Protein AF-E3LP55-F1 (afdb_monomer)

Structure (mmCIF, N/C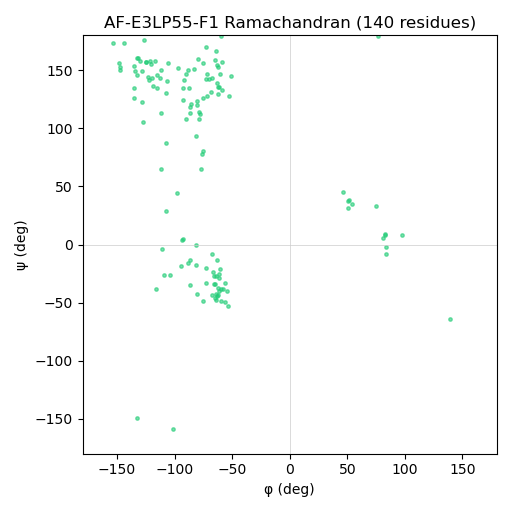A/C/O backbone):
data_AF-E3LP55-F1
#
_entry.id   AF-E3LP55-F1
#
loop_
_atom_site.group_PDB
_atom_site.id
_atom_site.type_symbol
_atom_site.label_atom_id
_atom_site.label_alt_id
_atom_site.label_comp_id
_atom_site.label_asym_id
_atom_site.label_entity_id
_atom_site.label_seq_id
_atom_site.pdbx_PDB_ins_code
_atom_site.Cartn_x
_atom_site.Cartn_y
_atom_site.Cartn_z
_atom_site.occupancy
_atom_site.B_iso_or_equiv
_atom_site.auth_seq_id
_atom_site.auth_comp_id
_atom_site.auth_asym_id
_atom_site.auth_atom_id
_atom_site.pdbx_PDB_model_num
ATOM 1 N N . MET A 1 1 ? -5.248 -12.904 3.169 1.00 88.31 1 MET A N 1
ATOM 2 C CA . MET A 1 1 ? -4.571 -11.884 2.344 1.00 88.31 1 MET A CA 1
ATOM 3 C C . MET A 1 1 ? -5.411 -11.517 1.125 1.00 88.31 1 MET A C 1
ATOM 5 O O . MET A 1 1 ? -6.029 -12.395 0.527 1.00 88.31 1 MET A O 1
ATOM 9 N N . ASP A 1 2 ? -5.436 -10.233 0.763 1.00 91.06 2 ASP A N 1
ATOM 10 C CA . ASP A 1 2 ? -5.936 -9.756 -0.528 1.00 91.06 2 ASP A CA 1
ATOM 11 C C . ASP A 1 2 ? -4.861 -9.997 -1.594 1.00 91.06 2 ASP A C 1
ATOM 13 O O . ASP A 1 2 ? -3.769 -9.443 -1.515 1.00 91.06 2 ASP A O 1
ATOM 17 N N . VAL A 1 3 ? -5.147 -10.881 -2.552 1.00 89.19 3 VAL A N 1
ATOM 18 C CA . VAL A 1 3 ? -4.191 -11.260 -3.607 1.00 89.19 3 VAL A CA 1
ATOM 19 C C . VAL A 1 3 ? -3.802 -10.073 -4.503 1.00 89.19 3 VAL A C 1
ATOM 21 O O . VAL A 1 3 ? -2.612 -9.937 -4.762 1.00 89.19 3 VAL A O 1
ATOM 24 N N . PRO A 1 4 ? -4.730 -9.198 -4.949 1.00 91.25 4 PRO A N 1
ATOM 25 C CA . PRO A 1 4 ? -4.386 -8.064 -5.809 1.00 91.25 4 PRO A CA 1
ATOM 26 C C . PRO A 1 4 ? -3.332 -7.110 -5.253 1.00 91.25 4 PRO A C 1
ATOM 28 O O . PRO A 1 4 ? -2.585 -6.550 -6.041 1.00 91.25 4 PRO A O 1
ATOM 31 N N . THR A 1 5 ? -3.281 -6.907 -3.936 1.00 91.25 5 THR A N 1
ATOM 32 C CA . THR A 1 5 ? -2.317 -5.988 -3.309 1.00 91.25 5 THR A CA 1
ATOM 33 C C . THR A 1 5 ? -1.251 -6.703 -2.484 1.00 91.25 5 THR A C 1
ATOM 35 O O . THR A 1 5 ? -0.391 -6.044 -1.904 1.00 91.25 5 THR A O 1
ATOM 38 N N . GLU A 1 6 ? -1.351 -8.030 -2.363 1.00 90.88 6 GLU A N 1
ATOM 39 C CA . GLU A 1 6 ? -0.578 -8.867 -1.438 1.00 90.88 6 GLU A CA 1
ATOM 40 C C . GLU A 1 6 ? -0.519 -8.289 -0.017 1.00 90.88 6 GLU A C 1
ATOM 42 O O . GLU A 1 6 ? 0.517 -8.219 0.635 1.00 90.88 6 GLU A O 1
ATOM 47 N N . THR A 1 7 ? -1.667 -7.831 0.479 1.00 91.19 7 THR A N 1
ATOM 48 C CA . THR A 1 7 ? -1.773 -7.206 1.803 1.00 91.19 7 THR A CA 1
ATOM 49 C C . THR A 1 7 ? -2.782 -7.953 2.663 1.00 91.19 7 THR A C 1
ATOM 51 O O . THR A 1 7 ? -3.828 -8.408 2.194 1.00 91.19 7 THR A O 1
ATOM 54 N N . CYS A 1 8 ? -2.496 -8.100 3.953 1.00 93.25 8 CYS A N 1
ATOM 55 C CA . CYS A 1 8 ? -3.479 -8.580 4.916 1.00 93.25 8 CYS A CA 1
ATOM 56 C C . CYS A 1 8 ? -4.423 -7.436 5.292 1.00 93.25 8 CYS A C 1
ATOM 58 O O . CYS A 1 8 ? -4.025 -6.496 5.973 1.00 93.25 8 CYS A O 1
ATOM 60 N N . LEU A 1 9 ? -5.666 -7.516 4.813 1.00 95.19 9 LEU A N 1
ATOM 61 C CA . LEU A 1 9 ? -6.685 -6.484 4.991 1.00 95.19 9 LEU A CA 1
ATOM 62 C C . LEU A 1 9 ? -7.749 -6.954 5.982 1.00 95.19 9 LEU A C 1
ATOM 64 O O . LEU A 1 9 ? -8.296 -8.049 5.843 1.00 95.19 9 LEU A O 1
ATOM 68 N N . ALA A 1 10 ? -8.050 -6.108 6.960 1.00 94.94 10 ALA A N 1
ATOM 69 C CA . ALA A 1 10 ? -9.058 -6.359 7.971 1.00 94.94 10 ALA A CA 1
ATOM 70 C C . ALA A 1 10 ? -10.477 -6.268 7.388 1.00 94.94 10 ALA A C 1
ATOM 72 O O . ALA A 1 10 ? -10.776 -5.478 6.485 1.00 94.94 10 ALA A O 1
ATOM 73 N N . PHE A 1 11 ? -11.364 -7.085 7.940 1.00 93.50 11 PHE A N 1
ATOM 74 C CA . PHE A 1 11 ? -12.797 -7.082 7.677 1.00 93.50 11 PHE A CA 1
ATOM 75 C C . PHE A 1 11 ? -13.530 -7.526 8.945 1.00 93.50 11 PHE A C 1
ATOM 77 O O . PHE A 1 11 ? -12.951 -8.208 9.790 1.00 93.50 11 PHE A O 1
ATOM 84 N N . ASN A 1 12 ? -14.796 -7.142 9.093 1.00 92.62 12 ASN A N 1
ATOM 85 C CA . ASN A 1 12 ? -15.626 -7.624 10.189 1.00 92.62 12 ASN A CA 1
ATOM 86 C C . ASN A 1 12 ? -16.289 -8.953 9.811 1.00 92.62 12 ASN A C 1
ATOM 88 O O . ASN A 1 12 ? -17.148 -8.997 8.926 1.00 92.62 12 ASN A O 1
ATOM 92 N N . PHE A 1 13 ? -15.904 -10.029 10.492 1.00 89.00 13 PHE A N 1
ATOM 93 C CA . PHE A 1 13 ? -16.517 -11.339 10.324 1.00 89.00 13 PHE A CA 1
ATOM 94 C C . PHE A 1 13 ? -17.652 -11.544 11.332 1.00 89.00 13 PHE A C 1
ATOM 96 O O . PHE A 1 13 ? -17.450 -11.461 12.539 1.00 89.00 13 PHE A O 1
ATOM 103 N N . THR A 1 14 ? -18.853 -11.860 10.844 1.00 88.19 14 THR A N 1
ATOM 104 C CA . THR A 1 14 ? -20.057 -12.009 11.682 1.00 88.19 14 THR A CA 1
ATOM 105 C C . THR A 1 14 ? -20.316 -13.442 12.161 1.00 88.19 14 THR A C 1
ATOM 107 O O . THR A 1 14 ? -21.334 -13.692 12.804 1.00 88.19 14 THR A O 1
ATOM 110 N N . GLY A 1 15 ? -19.410 -14.388 11.879 1.00 81.94 15 GLY A N 1
ATOM 111 C CA . GLY A 1 15 ? -19.453 -15.743 12.444 1.00 81.94 15 GLY A CA 1
ATOM 112 C C . GLY A 1 15 ? -20.081 -16.830 11.564 1.00 81.94 15 GLY A C 1
ATOM 113 O O . GLY A 1 15 ? -20.280 -17.942 12.043 1.00 81.94 15 GLY A O 1
ATOM 114 N N . CYS A 1 16 ? -20.406 -16.561 10.295 1.00 84.94 16 CYS A N 1
ATOM 115 C CA . CYS A 1 16 ? -20.965 -17.557 9.367 1.00 84.94 16 CYS A CA 1
ATOM 116 C C . CYS A 1 16 ? -20.248 -17.539 8.012 1.00 84.94 16 CYS A C 1
ATOM 118 O O . CYS A 1 16 ? -19.888 -16.474 7.521 1.00 84.94 16 CYS A O 1
ATOM 120 N N . GLY A 1 17 ? -20.108 -18.710 7.377 1.00 80.19 17 GLY A N 1
ATOM 121 C CA . GLY A 1 17 ? -19.462 -18.831 6.061 1.00 80.19 17 GLY A CA 1
ATOM 122 C C . GLY A 1 17 ? -17.940 -18.708 6.118 1.00 80.19 17 GLY A C 1
ATOM 123 O O . GLY A 1 17 ? -17.332 -18.166 5.195 1.00 80.19 17 GLY A O 1
ATOM 124 N N . ASP A 1 18 ? -17.348 -19.179 7.216 1.00 78.69 18 ASP A N 1
ATOM 125 C CA . ASP A 1 18 ? -15.906 -19.133 7.408 1.00 78.69 18 ASP A CA 1
ATOM 126 C C . ASP A 1 18 ? -15.166 -19.920 6.319 1.00 78.69 18 ASP A C 1
ATOM 128 O O . ASP A 1 18 ? -15.651 -20.931 5.802 1.00 78.69 18 ASP A O 1
ATOM 132 N N . ASN A 1 19 ? -13.982 -19.443 5.963 1.00 84.19 19 ASN A N 1
ATOM 133 C CA . ASN A 1 19 ? -13.093 -20.104 5.022 1.00 84.19 19 ASN A CA 1
ATOM 134 C C . ASN A 1 19 ? -11.642 -19.899 5.468 1.00 84.19 19 ASN A C 1
ATOM 136 O O . ASN A 1 19 ? -11.360 -19.157 6.399 1.00 84.19 19 ASN A O 1
ATOM 140 N N . TRP A 1 20 ? -10.696 -20.553 4.798 1.00 86.44 20 TRP A N 1
ATOM 141 C CA . TRP A 1 20 ? -9.289 -20.515 5.210 1.00 86.44 20 TRP A CA 1
ATOM 142 C C . TRP A 1 20 ? -8.609 -19.142 5.065 1.00 86.44 20 TRP A C 1
ATOM 144 O O . TRP A 1 20 ? -7.486 -18.979 5.526 1.00 86.44 20 TRP A O 1
ATOM 154 N N . ASN A 1 21 ? -9.253 -18.154 4.437 1.00 88.56 21 ASN A N 1
ATOM 155 C CA . ASN A 1 21 ? -8.758 -16.781 4.317 1.00 88.56 21 ASN A CA 1
ATOM 156 C C . ASN A 1 21 ? -9.390 -15.854 5.374 1.00 88.56 21 ASN A C 1
ATOM 158 O O . ASN A 1 21 ? -9.814 -14.739 5.064 1.00 88.56 21 ASN A O 1
ATOM 162 N N . ASN A 1 22 ? -9.469 -16.330 6.616 1.00 89.00 22 ASN A N 1
ATOM 163 C CA . ASN A 1 22 ? -9.958 -15.595 7.775 1.00 89.00 22 ASN A CA 1
ATOM 164 C C . ASN A 1 22 ? -9.012 -15.840 8.955 1.00 89.00 22 ASN A C 1
ATOM 166 O O . ASN A 1 22 ? -8.715 -16.984 9.293 1.00 89.00 22 ASN A O 1
ATOM 170 N N . PHE A 1 23 ? -8.507 -14.764 9.554 1.00 90.44 23 PHE A N 1
ATOM 171 C CA . PHE A 1 23 ? -7.489 -14.825 10.598 1.00 90.44 23 PHE A CA 1
ATOM 172 C C . PHE A 1 23 ? -7.869 -13.880 11.732 1.00 90.44 23 PHE A C 1
ATOM 174 O O . PHE A 1 23 ? -8.196 -12.721 11.485 1.00 90.44 23 PHE A O 1
ATOM 181 N N . GLU A 1 24 ? -7.761 -14.347 12.977 1.00 86.69 24 GLU A N 1
ATOM 182 C CA . GLU A 1 24 ? -8.062 -13.526 14.160 1.00 86.69 24 GLU A CA 1
ATOM 183 C C . GLU A 1 24 ? -7.111 -12.333 14.314 1.00 86.69 24 GLU A C 1
ATOM 185 O O . GLU A 1 24 ? -7.467 -11.317 14.908 1.00 86.69 24 GLU A O 1
ATOM 190 N N . THR A 1 25 ? -5.885 -12.447 13.796 1.00 88.12 25 THR A N 1
ATOM 191 C CA . THR A 1 25 ? -4.869 -11.400 13.900 1.00 88.12 25 THR A CA 1
ATOM 192 C C . THR A 1 25 ? -4.178 -11.161 12.567 1.00 88.12 25 THR A C 1
ATOM 194 O O . THR A 1 25 ? -3.957 -12.081 11.775 1.00 88.12 25 THR A O 1
ATOM 197 N N . SER A 1 26 ? -3.751 -9.914 12.355 1.00 88.00 26 SER A N 1
ATOM 198 C CA . SER A 1 26 ? -2.882 -9.561 11.232 1.00 88.00 26 SER A CA 1
ATOM 199 C C . SER A 1 26 ? -1.625 -10.430 11.225 1.00 88.00 26 SER A C 1
ATOM 201 O O . SER A 1 26 ? -1.235 -10.908 10.168 1.00 88.00 26 SER A O 1
ATOM 203 N N . GLN A 1 27 ? -1.048 -10.714 12.399 1.00 87.75 27 GLN A N 1
ATOM 204 C CA . GLN A 1 27 ? 0.112 -11.596 12.543 1.00 87.75 27 GLN A CA 1
ATOM 205 C C . GLN A 1 27 ? -0.111 -12.962 11.898 1.00 87.75 27 GLN A C 1
ATOM 207 O O . GLN A 1 27 ? 0.670 -13.343 11.031 1.00 87.75 27 GLN A O 1
ATOM 212 N N . ALA A 1 28 ? -1.197 -13.652 12.248 1.00 90.00 28 ALA A N 1
ATOM 213 C CA . ALA A 1 28 ? -1.506 -14.950 11.660 1.00 90.00 28 ALA A CA 1
ATOM 214 C C . ALA A 1 28 ? -1.679 -14.860 10.133 1.00 90.00 28 ALA A C 1
ATOM 216 O O . ALA A 1 28 ? -1.203 -15.730 9.412 1.00 90.00 28 ALA A O 1
ATOM 217 N N . CYS A 1 29 ? -2.288 -13.786 9.620 1.00 92.00 29 CYS A N 1
ATOM 218 C CA . CYS A 1 29 ? -2.395 -13.584 8.175 1.00 92.00 29 CYS A CA 1
ATOM 219 C C . CYS A 1 29 ? -1.021 -13.395 7.508 1.00 92.00 29 CYS A C 1
ATOM 221 O O . CYS A 1 29 ? -0.741 -14.046 6.502 1.00 92.00 29 CYS A O 1
ATOM 223 N N . TYR A 1 30 ? -0.161 -12.529 8.057 1.00 88.31 30 TYR A N 1
ATOM 224 C CA . TYR A 1 30 ? 1.173 -12.268 7.508 1.00 88.31 30 TYR A CA 1
ATOM 225 C C . TYR A 1 30 ? 2.043 -13.533 7.552 1.00 88.31 30 TYR A C 1
ATOM 227 O O . TYR A 1 30 ? 2.654 -13.879 6.549 1.00 88.31 30 TYR A O 1
ATOM 235 N N . GLU A 1 31 ? 2.035 -14.271 8.663 1.00 87.88 31 GLU A N 1
ATOM 236 C CA . GLU A 1 31 ? 2.812 -15.509 8.817 1.00 87.88 31 GLU A CA 1
ATOM 237 C C . GLU A 1 31 ? 2.357 -16.631 7.873 1.00 87.88 31 GLU A C 1
ATOM 239 O O . GLU A 1 31 ? 3.181 -17.419 7.414 1.00 87.88 31 GLU A O 1
ATOM 244 N N . GLN A 1 32 ? 1.056 -16.718 7.578 1.00 89.12 32 GLN A N 1
ATOM 245 C CA . GLN A 1 32 ? 0.506 -17.775 6.723 1.00 89.12 32 GLN A CA 1
ATOM 246 C C . GLN A 1 32 ? 0.561 -17.433 5.231 1.00 89.12 32 GLN A C 1
ATOM 248 O O . GLN A 1 32 ? 0.716 -18.328 4.402 1.00 89.12 32 GLN A O 1
ATOM 253 N N . CYS A 1 33 ? 0.384 -16.162 4.861 1.00 87.19 33 CYS A N 1
ATOM 254 C CA . CYS A 1 33 ? 0.207 -15.768 3.461 1.00 87.19 33 CYS A CA 1
ATOM 255 C C . CYS A 1 33 ? 1.441 -15.125 2.826 1.00 87.19 33 CYS A C 1
ATOM 257 O O . CYS A 1 33 ? 1.567 -15.167 1.602 1.00 87.19 33 CYS A O 1
ATOM 259 N N . LEU A 1 34 ? 2.315 -14.495 3.612 1.00 82.50 34 LEU A N 1
ATOM 260 C CA . LEU A 1 34 ? 3.385 -13.657 3.087 1.00 82.50 34 LEU A CA 1
ATOM 261 C C . LEU A 1 34 ? 4.747 -14.333 3.371 1.00 82.50 34 LEU A C 1
ATOM 263 O O . LEU A 1 34 ? 5.130 -14.456 4.530 1.00 82.50 34 LEU A O 1
ATOM 267 N N . PRO A 1 35 ? 5.497 -14.789 2.335 1.00 69.88 35 PRO A N 1
ATOM 268 C CA . PRO A 1 35 ? 6.863 -15.323 2.488 1.00 69.88 35 PRO A CA 1
ATOM 269 C C . PRO A 1 35 ? 7.854 -14.310 3.097 1.00 69.88 35 PRO A C 1
ATOM 271 O O . PRO A 1 35 ? 7.492 -13.195 3.414 1.00 69.88 35 PRO A O 1
ATOM 274 N N . VAL A 1 36 ? 9.125 -14.663 3.296 1.00 63.25 36 VAL A N 1
ATOM 275 C CA . VAL A 1 36 ? 10.110 -13.737 3.908 1.00 63.25 36 VAL A CA 1
ATOM 276 C C . VAL A 1 36 ? 10.681 -12.726 2.892 1.00 63.25 36 VAL A C 1
ATOM 278 O O . VAL A 1 36 ? 11.209 -11.690 3.284 1.00 63.25 36 VAL A O 1
ATOM 281 N N . ASP A 1 37 ? 10.541 -12.995 1.590 1.00 64.25 37 ASP A N 1
ATOM 282 C CA . ASP A 1 37 ? 11.090 -12.178 0.499 1.00 64.25 37 ASP A CA 1
ATOM 283 C C . ASP A 1 37 ? 9.972 -11.403 -0.232 1.00 64.25 37 ASP A C 1
ATOM 285 O O . ASP A 1 37 ? 9.366 -11.898 -1.184 1.00 64.25 37 ASP A O 1
ATOM 289 N N . HIS A 1 38 ? 9.646 -10.209 0.283 1.00 64.56 38 HIS A N 1
ATOM 290 C CA . HIS A 1 38 ? 8.594 -9.302 -0.226 1.00 64.56 38 HIS A CA 1
ATOM 291 C C . HIS A 1 38 ? 9.141 -8.072 -0.930 1.00 64.56 38 HIS A C 1
ATOM 293 O O . HIS A 1 38 ? 8.500 -7.022 -0.909 1.00 64.56 38 HIS A O 1
ATOM 299 N N . HIS A 1 39 ? 10.322 -8.152 -1.542 1.00 72.50 39 HIS A N 1
ATOM 300 C CA . HIS A 1 39 ? 10.826 -6.991 -2.272 1.00 72.50 39 HIS A CA 1
ATOM 301 C C . HIS A 1 39 ? 10.097 -6.839 -3.619 1.00 72.50 39 HIS A C 1
ATOM 303 O O . HIS A 1 39 ? 10.578 -7.257 -4.670 1.00 72.50 39 HIS A O 1
ATOM 309 N N . LYS A 1 40 ? 8.868 -6.308 -3.565 1.00 84.44 40 LYS A N 1
ATOM 310 C CA . LYS A 1 40 ? 7.932 -6.121 -4.682 1.00 84.44 40 LYS A CA 1
ATOM 311 C C . LYS A 1 40 ? 7.496 -4.666 -4.785 1.00 84.44 40 LYS A C 1
ATOM 313 O O . LYS A 1 40 ? 7.477 -3.939 -3.797 1.00 84.44 40 LYS A O 1
ATOM 318 N N . CYS A 1 41 ? 7.059 -4.273 -5.980 1.00 93.31 41 CYS A N 1
ATOM 319 C CA . CYS A 1 41 ? 6.453 -2.963 -6.179 1.00 93.31 41 CYS A CA 1
ATOM 320 C C . CYS A 1 41 ? 5.153 -2.803 -5.364 1.00 93.31 41 CYS A C 1
ATOM 322 O O . CYS A 1 41 ? 4.451 -3.794 -5.124 1.00 93.31 41 CYS A O 1
ATOM 324 N N . PRO A 1 42 ? 4.784 -1.562 -4.988 1.00 94.25 42 PRO A N 1
ATOM 325 C CA . PRO A 1 42 ? 3.569 -1.283 -4.228 1.00 94.25 42 PRO A CA 1
ATOM 326 C C . PRO A 1 42 ? 2.318 -1.911 -4.850 1.00 94.25 42 PRO A C 1
ATOM 328 O O . PRO A 1 42 ? 2.201 -1.994 -6.076 1.00 94.25 42 PRO A O 1
ATOM 331 N N . ALA A 1 43 ? 1.389 -2.351 -3.995 1.00 93.38 43 ALA A N 1
ATOM 332 C CA . ALA A 1 43 ? 0.147 -3.028 -4.382 1.00 93.38 43 ALA A CA 1
ATOM 333 C C . ALA A 1 43 ? 0.361 -4.217 -5.342 1.00 93.38 43 ALA A C 1
ATOM 335 O O . ALA A 1 43 ? -0.420 -4.403 -6.272 1.00 93.38 43 ALA A O 1
ATOM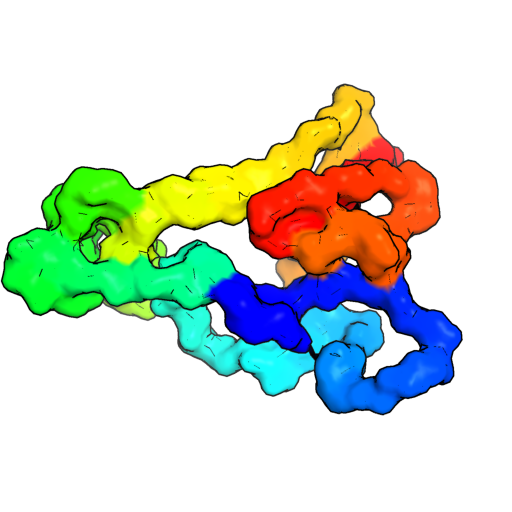 336 N N . ALA A 1 44 ? 1.439 -4.986 -5.136 1.00 92.31 44 ALA A N 1
ATOM 337 C CA . ALA A 1 44 ? 1.830 -6.128 -5.968 1.00 92.31 44 ALA A CA 1
ATOM 338 C C . ALA A 1 44 ? 1.875 -5.809 -7.477 1.00 92.31 44 ALA A C 1
ATOM 340 O O . ALA A 1 44 ? 1.604 -6.661 -8.328 1.00 92.31 44 ALA A O 1
ATOM 341 N N . SER A 1 45 ? 2.200 -4.557 -7.810 1.00 94.62 45 SER A N 1
ATOM 342 C CA . SER A 1 45 ? 2.237 -4.081 -9.188 1.00 94.62 45 SER A CA 1
ATOM 343 C C . SER A 1 45 ? 3.440 -4.622 -9.964 1.00 94.62 45 SER A C 1
ATOM 345 O O . SER A 1 45 ? 4.354 -5.253 -9.427 1.00 94.62 45 SER A O 1
ATOM 347 N N . THR A 1 46 ? 3.415 -4.400 -11.276 1.00 94.69 46 THR A N 1
ATOM 348 C CA . THR A 1 46 ? 4.429 -4.916 -12.196 1.00 94.69 46 THR A CA 1
ATOM 349 C C . THR A 1 46 ? 5.814 -4.356 -11.873 1.00 94.69 46 THR A C 1
ATOM 351 O O . THR A 1 46 ? 6.003 -3.143 -11.816 1.00 94.69 46 THR A O 1
ATOM 354 N N . ILE A 1 47 ? 6.801 -5.249 -11.761 1.00 94.50 47 ILE A N 1
ATOM 355 C CA . ILE A 1 47 ? 8.222 -4.888 -11.765 1.00 94.50 47 ILE A CA 1
ATOM 356 C C . ILE A 1 47 ? 8.676 -4.686 -13.211 1.00 94.50 47 ILE A C 1
ATOM 358 O O . ILE A 1 47 ? 8.573 -5.587 -14.049 1.00 94.50 47 ILE A O 1
ATOM 362 N N . TYR A 1 48 ? 9.220 -3.511 -13.499 1.00 96.38 48 TYR A N 1
ATOM 363 C CA . TYR A 1 48 ? 9.733 -3.158 -14.814 1.00 96.38 48 TYR A CA 1
ATOM 364 C C . TYR A 1 48 ? 11.244 -3.365 -14.915 1.00 96.38 48 TYR A C 1
ATOM 366 O O . TYR A 1 48 ? 11.991 -3.257 -13.945 1.00 96.38 48 TYR A O 1
ATOM 374 N N . LYS A 1 49 ? 11.705 -3.642 -16.138 1.00 96.50 49 LYS A N 1
ATOM 375 C CA . LYS A 1 49 ? 13.129 -3.584 -16.475 1.00 96.50 49 LYS A CA 1
ATOM 376 C C . LYS A 1 49 ? 13.578 -2.130 -16.603 1.00 96.50 49 LYS A C 1
ATOM 378 O O . LYS A 1 49 ? 12.776 -1.256 -16.930 1.00 96.50 49 LYS A O 1
ATOM 383 N N . THR A 1 50 ? 14.871 -1.904 -16.416 1.00 96.94 50 THR A N 1
ATOM 384 C CA . THR A 1 50 ? 15.501 -0.607 -16.664 1.00 96.94 50 THR A CA 1
ATOM 385 C C . THR A 1 50 ? 15.425 -0.221 -18.144 1.00 96.94 50 THR A C 1
ATOM 387 O O . THR A 1 50 ? 15.205 -1.068 -19.017 1.00 96.94 50 THR A O 1
ATOM 390 N N . ILE A 1 51 ? 15.706 1.044 -18.458 1.00 97.31 51 ILE A N 1
ATOM 391 C CA . ILE A 1 51 ? 15.802 1.560 -19.831 1.00 97.31 51 ILE A CA 1
ATOM 392 C C . ILE A 1 51 ? 16.898 0.865 -20.655 1.00 97.31 51 ILE A C 1
ATOM 394 O O . ILE A 1 51 ? 16.841 0.858 -21.881 1.00 97.31 51 ILE A O 1
ATOM 398 N N . THR A 1 52 ? 17.878 0.242 -19.990 1.00 97.06 52 THR A N 1
ATOM 399 C CA . THR A 1 52 ? 18.931 -0.573 -20.621 1.00 97.06 52 THR A CA 1
ATOM 400 C C . THR A 1 52 ? 18.584 -2.066 -20.684 1.00 97.06 52 THR A C 1
ATOM 402 O O . THR A 1 52 ? 19.399 -2.872 -21.128 1.00 97.06 52 THR A O 1
ATOM 405 N N . GLY A 1 53 ? 17.378 -2.457 -20.255 1.00 96.31 53 GLY A N 1
ATOM 406 C CA . GLY A 1 53 ? 16.879 -3.833 -20.293 1.00 96.31 53 GLY A CA 1
ATOM 407 C C . GLY A 1 53 ? 17.327 -4.723 -19.128 1.00 96.31 53 GLY A C 1
ATOM 408 O O . GLY A 1 53 ? 17.088 -5.933 -19.171 1.00 96.31 53 GLY A O 1
ATOM 409 N N . LYS A 1 54 ? 17.955 -4.159 -18.089 1.00 95.56 54 LYS A N 1
ATOM 410 C CA . LYS A 1 54 ? 18.365 -4.893 -16.880 1.00 95.56 54 LYS A CA 1
ATOM 411 C C . LYS A 1 54 ? 17.181 -5.095 -15.933 1.00 95.56 54 LYS A C 1
ATOM 413 O O . LYS A 1 54 ? 16.184 -4.387 -16.009 1.00 95.56 54 LYS A O 1
ATOM 418 N N . THR A 1 55 ? 17.289 -6.066 -15.033 1.00 91.69 55 THR A N 1
ATOM 419 C CA . THR A 1 55 ? 16.262 -6.365 -14.016 1.00 91.69 55 THR A CA 1
ATOM 420 C C . THR A 1 55 ? 16.422 -5.565 -12.724 1.00 91.69 55 THR A C 1
ATOM 422 O O . THR A 1 55 ? 15.486 -5.516 -11.933 1.00 91.69 55 THR A O 1
ATOM 425 N N . ALA A 1 56 ? 17.593 -4.963 -12.513 1.00 94.19 56 ALA A N 1
ATOM 426 C CA . ALA A 1 56 ? 17.926 -4.195 -11.322 1.00 94.19 56 ALA A CA 1
ATOM 427 C C . ALA A 1 56 ? 18.242 -2.742 -11.687 1.00 94.19 56 ALA A C 1
ATOM 429 O O . ALA A 1 56 ? 18.984 -2.515 -12.649 1.00 94.19 56 ALA A O 1
ATOM 430 N N . CYS A 1 57 ? 17.715 -1.803 -10.905 1.00 95.56 57 CYS A N 1
ATOM 431 C CA . CYS A 1 57 ? 18.067 -0.384 -10.936 1.00 95.56 57 CYS A CA 1
ATOM 432 C C . CYS A 1 57 ? 18.937 -0.011 -9.730 1.00 95.56 57 CYS A C 1
ATOM 434 O O . CYS A 1 57 ? 18.902 -0.685 -8.694 1.00 95.56 57 CYS A O 1
ATOM 436 N N . THR A 1 58 ? 19.715 1.062 -9.867 1.00 94.69 58 THR A N 1
ATOM 437 C CA . THR A 1 58 ? 20.452 1.687 -8.755 1.00 94.69 58 THR A CA 1
ATOM 438 C C . THR A 1 58 ? 19.876 3.034 -8.347 1.00 94.69 58 THR A C 1
ATOM 440 O O . THR A 1 58 ? 20.031 3.432 -7.196 1.00 94.69 58 THR A O 1
ATOM 443 N N . ASP A 1 59 ? 19.217 3.723 -9.275 1.00 95.19 59 ASP A N 1
ATOM 444 C CA . ASP A 1 59 ? 18.529 4.990 -9.051 1.00 95.19 59 ASP A CA 1
ATOM 445 C C . ASP A 1 59 ? 17.388 5.173 -10.067 1.00 95.19 59 ASP A C 1
ATOM 447 O O . ASP A 1 59 ? 17.214 4.368 -10.987 1.00 95.19 59 ASP A O 1
ATOM 451 N N . ASP A 1 60 ? 16.589 6.227 -9.899 1.00 96.31 60 ASP A N 1
ATOM 452 C CA . ASP A 1 60 ? 15.400 6.489 -10.720 1.00 96.31 60 ASP A CA 1
ATOM 453 C C . ASP A 1 60 ? 15.712 6.688 -12.213 1.00 96.31 60 ASP A C 1
ATOM 455 O O . ASP A 1 60 ? 14.860 6.417 -13.066 1.00 96.31 60 ASP A O 1
ATOM 459 N N . CYS A 1 61 ? 16.931 7.114 -12.570 1.00 95.50 61 CYS A N 1
ATOM 460 C CA . CYS A 1 61 ? 17.310 7.336 -13.967 1.00 95.50 61 CYS A CA 1
ATOM 461 C C . CYS A 1 61 ? 17.323 6.028 -14.763 1.00 95.50 61 CYS A C 1
ATOM 463 O O . CYS A 1 61 ? 17.066 6.039 -15.970 1.00 95.50 61 CYS A O 1
ATOM 465 N N . ASP A 1 62 ? 17.563 4.896 -14.101 1.00 96.81 62 ASP A N 1
ATOM 466 C CA . ASP A 1 62 ? 17.499 3.581 -14.731 1.00 96.81 62 ASP A CA 1
ATOM 467 C C . ASP A 1 62 ? 16.075 3.205 -15.156 1.00 96.81 62 ASP A C 1
ATOM 469 O O . ASP A 1 62 ? 15.908 2.375 -16.048 1.00 96.81 62 ASP A O 1
ATOM 473 N N . CYS A 1 63 ? 15.039 3.781 -14.545 1.00 97.31 63 CYS A N 1
ATOM 474 C CA . CYS A 1 63 ? 13.661 3.313 -14.694 1.00 97.31 63 CYS A CA 1
ATOM 475 C C . CYS A 1 63 ? 12.864 4.033 -15.786 1.00 97.31 63 CYS A C 1
ATOM 477 O O . CYS A 1 63 ? 11.879 3.488 -16.300 1.00 97.31 63 CYS A O 1
ATOM 479 N N . GLY A 1 64 ? 13.331 5.210 -16.202 1.00 95.75 64 GLY A N 1
ATOM 480 C CA . GLY A 1 64 ? 12.673 6.038 -17.206 1.00 95.75 64 GLY A CA 1
ATOM 481 C C . GLY A 1 64 ? 11.449 6.785 -16.668 1.00 95.75 64 GLY A C 1
ATOM 482 O O . GLY A 1 64 ? 11.089 6.701 -15.497 1.00 95.75 64 GLY A O 1
ATOM 483 N N . THR A 1 65 ? 10.805 7.565 -17.537 1.00 96.56 65 THR A N 1
ATOM 484 C CA . THR A 1 65 ? 9.708 8.465 -17.150 1.00 96.56 65 THR A CA 1
ATOM 485 C C . THR A 1 65 ? 8.509 7.715 -16.561 1.00 96.56 65 THR A C 1
ATOM 487 O O . THR A 1 65 ? 8.057 6.718 -17.121 1.00 96.56 65 THR A O 1
ATOM 490 N N . GLY A 1 66 ? 7.961 8.240 -15.459 1.00 97.06 66 GLY A N 1
ATOM 491 C CA . GLY A 1 66 ? 6.786 7.682 -14.775 1.00 97.06 66 GLY A CA 1
ATOM 492 C C . GLY A 1 66 ? 7.095 6.502 -13.849 1.00 97.06 66 GLY A C 1
ATOM 493 O O . GLY A 1 66 ? 6.173 5.885 -13.314 1.00 97.06 66 GLY A O 1
ATOM 494 N N . ARG A 1 67 ? 8.377 6.179 -13.655 1.00 97.94 67 ARG A N 1
ATOM 495 C CA . ARG A 1 67 ? 8.836 5.100 -12.784 1.00 97.94 67 ARG A CA 1
ATOM 496 C C . ARG A 1 67 ? 9.921 5.589 -11.834 1.00 97.94 67 ARG A C 1
ATOM 498 O O . ARG A 1 67 ? 10.602 6.565 -12.128 1.00 97.94 67 ARG A O 1
ATOM 505 N N . TYR A 1 68 ? 10.079 4.870 -10.734 1.00 97.50 68 TYR A N 1
ATOM 506 C CA . TYR A 1 68 ? 11.111 5.102 -9.729 1.00 97.50 68 TYR A CA 1
ATOM 507 C C . TYR A 1 68 ? 11.815 3.790 -9.389 1.00 97.50 68 TYR A C 1
ATOM 509 O O . TYR A 1 68 ? 11.292 2.706 -9.670 1.00 97.50 68 TYR A O 1
ATOM 517 N N . CYS A 1 69 ? 13.004 3.889 -8.807 1.00 96.56 69 CYS A N 1
ATOM 518 C CA . CYS A 1 69 ? 13.762 2.750 -8.331 1.00 96.56 69 CYS A CA 1
ATOM 519 C C . CYS A 1 69 ? 13.407 2.449 -6.872 1.00 96.56 69 CYS A C 1
ATOM 521 O O . CYS A 1 69 ? 13.793 3.167 -5.950 1.00 96.56 69 CYS A O 1
ATOM 523 N N . ASP A 1 70 ? 12.677 1.359 -6.658 1.00 94.62 70 ASP A N 1
ATOM 524 C CA . ASP A 1 70 ? 12.330 0.851 -5.338 1.00 94.62 70 ASP A CA 1
ATOM 525 C C . ASP A 1 70 ? 13.491 0.029 -4.767 1.00 94.62 70 ASP A C 1
ATOM 527 O O . ASP A 1 70 ? 13.671 -1.155 -5.074 1.00 94.62 70 ASP A O 1
ATOM 531 N N . ILE A 1 71 ? 14.343 0.695 -3.987 1.00 90.25 71 ILE A N 1
ATOM 532 C CA . ILE A 1 71 ? 15.556 0.110 -3.413 1.00 90.25 71 ILE A CA 1
ATOM 533 C C . ILE A 1 71 ? 15.223 -0.589 -2.091 1.00 90.25 71 ILE A C 1
ATOM 535 O O . ILE A 1 71 ? 14.806 0.057 -1.131 1.00 90.25 71 ILE A O 1
ATOM 539 N N . GLY A 1 72 ? 15.498 -1.893 -2.006 1.00 81.88 72 GLY A N 1
ATOM 540 C CA . GLY A 1 72 ? 15.443 -2.643 -0.747 1.00 81.88 72 GLY A CA 1
ATOM 541 C C . GLY A 1 72 ? 16.657 -3.521 -0.498 1.00 81.88 72 GLY A C 1
ATOM 542 O O . GLY A 1 72 ? 17.780 -3.188 -0.879 1.00 81.88 72 GLY A O 1
ATOM 543 N N . GLN A 1 73 ? 16.441 -4.635 0.202 1.00 70.25 73 GLN A N 1
ATOM 544 C CA . GLN A 1 73 ? 17.503 -5.520 0.692 1.00 70.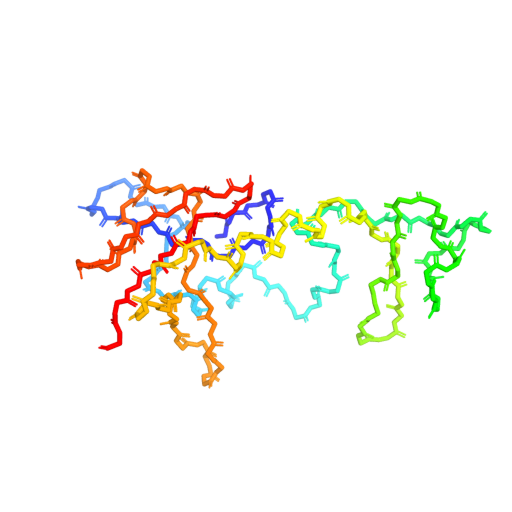25 73 GLN A CA 1
ATOM 545 C C . GLN A 1 73 ? 18.093 -6.360 -0.457 1.00 70.25 73 GLN A C 1
ATOM 547 O O . GLN A 1 73 ? 17.751 -7.523 -0.639 1.00 70.25 73 GLN A O 1
ATOM 552 N N . GLY A 1 74 ? 18.990 -5.766 -1.246 1.00 76.31 74 GLY A N 1
ATOM 553 C CA . GLY A 1 74 ? 19.803 -6.470 -2.241 1.00 76.31 74 GLY A CA 1
ATOM 554 C C . GLY A 1 74 ? 19.959 -5.703 -3.549 1.00 76.31 74 GLY A C 1
ATOM 555 O O . GLY A 1 74 ? 21.072 -5.324 -3.906 1.00 76.31 74 GLY A O 1
ATOM 556 N N . HIS A 1 75 ? 18.859 -5.479 -4.268 1.00 85.94 75 HIS A N 1
ATOM 557 C CA . HIS A 1 75 ? 18.844 -4.726 -5.524 1.00 85.94 75 HIS A CA 1
ATOM 558 C C . HIS A 1 75 ? 17.530 -3.957 -5.691 1.00 85.94 75 HIS A C 1
ATOM 560 O O . HIS A 1 75 ? 16.513 -4.349 -5.125 1.00 85.94 75 HIS A O 1
ATOM 566 N N . GLY A 1 76 ? 17.566 -2.849 -6.437 1.00 92.81 76 GLY A N 1
ATOM 567 C CA . GLY A 1 76 ? 16.379 -2.043 -6.706 1.00 92.81 76 GLY A CA 1
ATOM 568 C C . GLY A 1 76 ? 15.557 -2.582 -7.872 1.00 92.81 76 GLY A C 1
ATOM 569 O O . GLY A 1 76 ? 16.108 -3.154 -8.818 1.00 92.81 76 GLY A O 1
ATOM 570 N N . HIS A 1 77 ? 14.249 -2.351 -7.837 1.00 94.62 77 HIS A N 1
ATOM 571 C CA . HIS A 1 77 ? 13.326 -2.671 -8.926 1.00 94.62 77 HIS A CA 1
ATOM 572 C C . HIS A 1 77 ? 12.633 -1.417 -9.448 1.00 94.62 77 HIS A C 1
ATOM 574 O O . HIS A 1 77 ? 12.285 -0.532 -8.677 1.00 94.62 77 HIS A O 1
ATOM 580 N N . CYS A 1 78 ? 12.396 -1.342 -10.759 1.00 97.19 78 CYS A N 1
ATOM 581 C CA . CYS A 1 78 ? 11.653 -0.218 -11.315 1.00 97.19 78 CYS A CA 1
ATOM 582 C C . CYS A 1 78 ? 10.150 -0.416 -11.122 1.00 97.19 78 CYS A C 1
ATOM 584 O O . CYS A 1 78 ? 9.578 -1.367 -11.657 1.00 97.19 78 CYS A O 1
ATOM 586 N N . CYS A 1 79 ? 9.518 0.515 -10.417 1.00 97.19 79 CYS A N 1
ATOM 587 C CA . CYS A 1 79 ? 8.099 0.488 -10.080 1.00 97.19 79 CYS A CA 1
ATOM 588 C C . CYS A 1 79 ? 7.382 1.727 -10.629 1.00 97.19 79 CYS A C 1
ATOM 590 O O . CYS A 1 79 ? 8.008 2.747 -10.915 1.00 97.19 79 CYS A O 1
ATOM 592 N N . GLU A 1 80 ? 6.065 1.646 -10.813 1.00 97.81 80 GLU A N 1
ATOM 593 C CA . GLU A 1 80 ? 5.265 2.789 -11.269 1.00 97.81 80 GLU A CA 1
ATOM 594 C C . GLU A 1 80 ? 5.112 3.844 -10.173 1.00 97.81 80 GLU A C 1
ATOM 596 O O . GLU A 1 80 ? 4.652 3.545 -9.069 1.00 97.81 80 GLU A O 1
ATOM 601 N N . GLN A 1 81 ? 5.436 5.096 -10.508 1.00 97.75 81 GLN A N 1
ATOM 602 C CA . GLN A 1 81 ? 5.315 6.221 -9.581 1.00 97.75 81 GLN A CA 1
ATOM 603 C C . GLN A 1 81 ? 3.852 6.476 -9.195 1.00 97.75 81 GLN A C 1
ATOM 605 O O . GLN A 1 81 ? 3.547 6.654 -8.024 1.00 97.75 81 GLN A O 1
ATOM 610 N N . GLU A 1 82 ? 2.926 6.424 -10.156 1.00 98.12 82 GLU A N 1
ATOM 611 C CA . GLU A 1 82 ? 1.507 6.698 -9.890 1.00 98.12 82 GLU A CA 1
ATOM 612 C C . GLU A 1 82 ? 0.893 5.687 -8.906 1.00 98.12 82 GLU A C 1
ATOM 614 O O . GLU A 1 82 ? 0.073 6.050 -8.062 1.00 98.12 82 GLU A O 1
ATOM 619 N N . ILE A 1 83 ? 1.291 4.413 -8.989 1.00 97.81 83 ILE A N 1
ATOM 620 C CA . ILE A 1 83 ? 0.827 3.381 -8.054 1.00 97.81 83 ILE A CA 1
ATOM 621 C C . ILE A 1 83 ? 1.387 3.651 -6.659 1.00 97.81 83 ILE A C 1
ATOM 623 O O . ILE A 1 83 ? 0.632 3.584 -5.689 1.00 97.81 83 ILE A O 1
ATOM 627 N N . LYS A 1 84 ? 2.674 4.007 -6.558 1.00 97.12 84 LYS A N 1
ATOM 628 C CA . LYS A 1 84 ? 3.287 4.413 -5.290 1.00 97.12 84 LYS A CA 1
ATOM 629 C C . LYS A 1 84 ? 2.535 5.586 -4.664 1.00 97.12 84 LYS A C 1
ATOM 631 O O . LYS A 1 84 ? 2.146 5.494 -3.508 1.00 97.12 84 LYS A O 1
ATOM 636 N N . ASP A 1 85 ? 2.267 6.637 -5.433 1.00 98.00 85 ASP A N 1
ATOM 637 C CA . ASP A 1 85 ? 1.592 7.841 -4.939 1.00 98.00 85 ASP A CA 1
ATOM 638 C C . ASP A 1 85 ? 0.175 7.532 -4.428 1.00 98.00 85 ASP A C 1
ATOM 640 O O . ASP A 1 85 ? -0.249 8.031 -3.385 1.00 98.00 85 ASP A O 1
ATOM 644 N N . LYS A 1 86 ? -0.557 6.661 -5.133 1.00 98.12 86 LYS A N 1
ATOM 645 C CA . LYS A 1 86 ? -1.884 6.192 -4.710 1.00 98.12 86 LYS A CA 1
ATOM 646 C C . LYS A 1 86 ? -1.819 5.372 -3.427 1.00 98.12 86 LYS A C 1
ATOM 648 O O . LYS A 1 86 ? -2.601 5.628 -2.515 1.00 98.12 86 LYS A O 1
ATOM 653 N N . VAL A 1 87 ? -0.882 4.429 -3.331 1.00 97.00 87 VAL A N 1
ATOM 654 C CA . VAL A 1 87 ? -0.666 3.647 -2.107 1.00 97.00 87 VAL A CA 1
ATOM 655 C C . VAL A 1 87 ? -0.308 4.571 -0.943 1.00 97.00 87 VAL A C 1
ATOM 657 O O . VAL A 1 87 ? -0.948 4.502 0.103 1.00 97.00 87 VAL A O 1
ATOM 660 N N . ASP A 1 88 ? 0.634 5.495 -1.133 1.00 96.81 88 ASP A N 1
ATOM 661 C CA . ASP A 1 88 ? 1.026 6.472 -0.115 1.00 96.81 88 ASP A CA 1
ATOM 662 C C . ASP A 1 88 ? -0.165 7.326 0.339 1.00 96.81 88 ASP A C 1
ATOM 664 O O . ASP A 1 88 ? -0.302 7.611 1.529 1.00 96.81 88 ASP A O 1
ATOM 668 N N . SER A 1 89 ? -1.059 7.709 -0.578 1.00 97.44 89 SER A N 1
ATOM 669 C CA . SER A 1 89 ? -2.271 8.457 -0.225 1.00 97.44 89 SER A CA 1
ATOM 670 C C . SER A 1 89 ? -3.240 7.644 0.641 1.00 97.44 89 SER A C 1
ATOM 672 O O . SER A 1 89 ? -3.849 8.192 1.556 1.00 97.44 89 SER A O 1
ATOM 674 N N . ASP A 1 90 ? -3.326 6.328 0.434 1.00 97.62 90 ASP A N 1
ATOM 675 C CA . ASP A 1 90 ? -4.195 5.454 1.226 1.00 97.62 90 ASP A CA 1
ATOM 676 C C . ASP A 1 90 ? -3.657 5.241 2.653 1.00 97.62 90 ASP A C 1
ATOM 678 O O . ASP A 1 90 ? -4.432 5.130 3.611 1.00 97.62 90 ASP A O 1
ATOM 682 N N . TYR A 1 91 ? -2.327 5.226 2.813 1.00 96.50 91 TYR A N 1
ATOM 683 C CA . TYR A 1 91 ? -1.654 5.223 4.120 1.00 96.50 91 TYR A CA 1
ATOM 684 C C . TYR A 1 91 ? -1.741 6.578 4.839 1.00 96.50 91 TYR A C 1
ATOM 686 O O . TYR A 1 91 ? -1.634 6.630 6.064 1.00 96.50 91 TYR A O 1
ATOM 694 N N . ASN A 1 92 ? -2.005 7.667 4.113 1.00 96.75 92 ASN A N 1
ATOM 695 C CA . ASN A 1 92 ? -2.17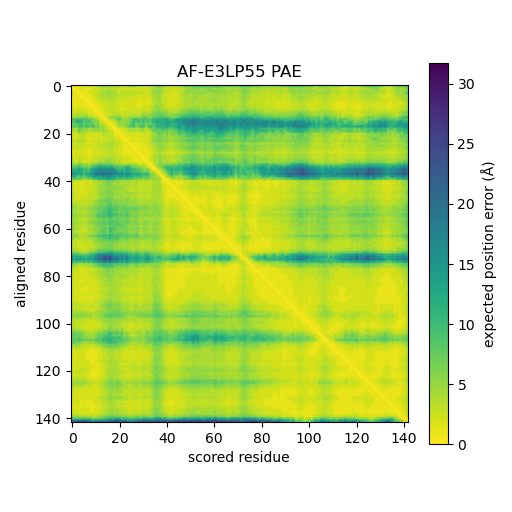3 9.014 4.658 1.00 96.75 92 ASN A CA 1
ATOM 696 C C . ASN A 1 92 ? -3.630 9.497 4.514 1.00 96.75 92 ASN A C 1
ATOM 698 O O . ASN A 1 92 ? -3.895 10.456 3.784 1.00 96.75 92 ASN A O 1
ATOM 702 N N . PRO A 1 93 ? -4.594 8.850 5.202 1.00 96.75 93 PRO A N 1
ATOM 703 C CA . PRO A 1 93 ? -6.000 9.213 5.098 1.00 96.75 93 PRO A CA 1
ATOM 704 C C . PRO A 1 93 ? -6.251 10.643 5.600 1.00 96.75 93 PRO A C 1
ATOM 706 O O . PRO A 1 93 ? -5.531 11.131 6.478 1.00 96.75 93 PRO A O 1
ATOM 709 N N . PRO A 1 94 ? -7.310 11.310 5.110 1.00 96.56 94 PRO A N 1
ATOM 710 C CA . PRO A 1 94 ? -7.645 12.684 5.477 1.00 96.56 94 PRO A CA 1
ATOM 711 C C . PRO A 1 94 ? -8.301 12.752 6.868 1.00 96.56 94 PRO A C 1
ATOM 713 O O . PRO A 1 94 ? -9.473 13.109 7.007 1.00 96.56 94 PRO A O 1
ATOM 716 N N . CYS A 1 95 ? -7.551 12.391 7.910 1.00 96.50 95 CYS A N 1
ATOM 717 C CA . CYS A 1 95 ? -8.002 12.473 9.293 1.00 96.50 95 CYS A CA 1
ATOM 718 C C . CYS A 1 95 ? -8.283 13.930 9.688 1.00 96.50 95 CYS A C 1
ATOM 720 O O . CYS A 1 95 ? -7.530 14.844 9.344 1.00 96.50 95 CYS A O 1
ATOM 722 N N . ALA A 1 96 ? -9.373 14.154 10.427 1.00 95.31 96 ALA A N 1
ATOM 723 C CA . ALA A 1 96 ? -9.704 15.483 10.931 1.00 95.31 96 ALA A CA 1
ATOM 724 C C . ALA A 1 96 ? -8.638 15.976 11.935 1.00 95.31 96 ALA A C 1
ATOM 726 O O . ALA A 1 96 ? -7.936 15.160 12.536 1.00 95.31 96 ALA A O 1
ATOM 727 N N . PRO A 1 97 ? -8.518 17.296 12.176 1.00 94.81 97 PRO A N 1
ATOM 728 C CA . PRO A 1 97 ? -7.616 17.814 13.202 1.00 94.81 97 PRO A CA 1
ATOM 729 C C . PRO A 1 97 ? -7.850 17.140 14.564 1.00 94.81 97 PRO A C 1
ATOM 731 O O . PRO A 1 97 ? -8.978 17.094 15.050 1.00 94.81 97 PRO A O 1
ATOM 734 N N . GLY A 1 98 ? -6.781 16.620 15.175 1.00 92.88 98 GLY A N 1
ATOM 735 C CA . GLY A 1 98 ? -6.856 15.860 16.431 1.00 92.88 98 GLY A CA 1
ATOM 736 C C . GLY A 1 98 ? -7.222 14.379 16.269 1.00 92.88 98 GLY A C 1
ATOM 737 O O . GLY A 1 98 ? -7.461 13.705 17.268 1.00 92.88 98 GLY A O 1
ATOM 738 N N . GLN A 1 99 ? -7.275 13.868 15.037 1.00 96.12 99 GLN A N 1
ATOM 739 C CA . GLN A 1 99 ? -7.364 12.441 14.742 1.00 96.12 99 GLN A CA 1
ATOM 740 C C . GLN A 1 99 ? -6.079 11.936 14.081 1.00 96.12 99 GLN A C 1
ATOM 742 O O . GLN A 1 99 ? -5.425 12.656 13.326 1.00 96.12 99 GLN A O 1
ATOM 747 N N . SER A 1 100 ? -5.780 10.663 14.317 1.00 95.62 100 SER A N 1
ATOM 748 C CA . SER A 1 100 ? -4.657 9.928 13.740 1.00 95.62 100 SER A CA 1
ATOM 749 C C . SER A 1 100 ? -5.156 8.664 13.042 1.00 95.62 100 SER A C 1
ATOM 751 O O . SER A 1 100 ? -6.233 8.146 13.360 1.00 95.62 100 SER A O 1
ATOM 753 N N . SER A 1 101 ? -4.372 8.138 12.095 1.00 97.00 101 SER A N 1
ATOM 754 C CA . SER A 1 101 ? -4.669 6.830 11.514 1.00 97.00 101 SER A CA 1
ATOM 755 C C . SER A 1 101 ? -4.603 5.745 12.588 1.00 97.00 101 SER A C 1
ATOM 757 O O . SER A 1 101 ? -3.685 5.718 13.413 1.00 97.00 101 SER A O 1
ATOM 759 N N . VAL A 1 102 ? -5.588 4.847 12.592 1.00 96.69 102 VAL A N 1
ATOM 760 C CA . VAL A 1 102 ? -5.645 3.740 13.550 1.00 96.69 102 VAL A CA 1
ATOM 761 C C . VAL A 1 102 ? -4.512 2.765 13.257 1.00 96.69 102 VAL A C 1
ATOM 763 O O . VAL A 1 102 ? -4.313 2.336 12.119 1.00 96.69 102 VAL A O 1
ATOM 766 N N . LYS A 1 103 ? -3.779 2.390 14.305 1.00 94.38 103 LYS A N 1
ATOM 767 C CA . LYS A 1 103 ? -2.634 1.481 14.229 1.00 94.38 103 LYS A CA 1
ATOM 768 C C . LYS A 1 103 ? -2.855 0.245 15.093 1.00 94.38 103 LYS A C 1
ATOM 770 O O . LYS A 1 103 ? -3.589 0.275 16.076 1.00 94.38 103 LYS A O 1
ATOM 775 N N . GLN A 1 104 ? -2.177 -0.835 14.737 1.00 91.44 104 GLN A N 1
ATOM 776 C CA . GLN A 1 104 ? -2.153 -2.112 15.444 1.00 91.44 104 GLN A CA 1
ATOM 777 C C . GLN A 1 104 ? -0.707 -2.604 15.586 1.00 91.44 104 GLN A C 1
ATOM 779 O O . GLN A 1 104 ? 0.186 -2.165 14.860 1.00 91.44 104 GLN A O 1
ATOM 784 N N . LYS A 1 105 ? -0.459 -3.521 16.5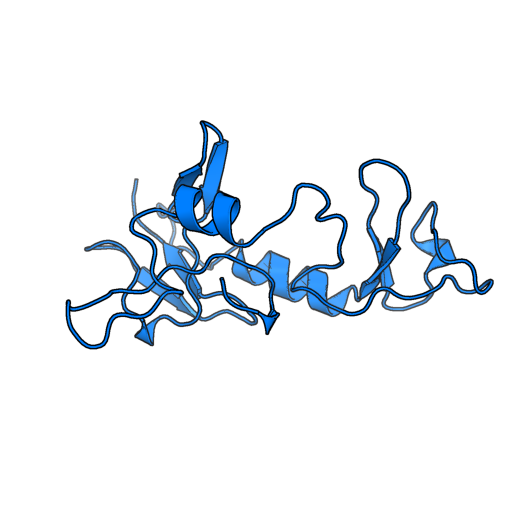24 1.00 88.25 105 LYS A N 1
ATOM 785 C CA . LYS A 1 105 ? 0.863 -4.134 16.702 1.00 88.25 105 LYS A CA 1
ATOM 786 C C . LYS A 1 105 ? 0.968 -5.434 15.905 1.00 88.25 105 LYS A C 1
ATOM 788 O O . LYS A 1 105 ? 0.084 -6.279 15.986 1.00 88.25 105 LYS A O 1
ATOM 793 N N . LEU A 1 106 ? 2.083 -5.602 15.207 1.00 83.50 106 LEU A N 1
ATOM 794 C CA . LEU A 1 106 ? 2.499 -6.793 14.478 1.00 83.50 106 LEU A CA 1
ATOM 795 C C . LEU A 1 106 ? 3.913 -7.161 14.949 1.00 83.50 106 LEU A C 1
ATOM 797 O O . LEU A 1 106 ? 4.863 -6.459 14.621 1.00 83.50 106 LEU A O 1
ATOM 801 N N . ASN A 1 107 ? 4.072 -8.209 15.763 1.00 82.00 107 ASN A N 1
ATOM 802 C CA . ASN A 1 107 ? 5.383 -8.636 16.292 1.00 82.00 107 ASN A CA 1
ATOM 803 C C . ASN A 1 107 ? 6.211 -7.504 16.943 1.00 82.00 107 ASN A C 1
ATOM 805 O O . ASN A 1 107 ? 7.427 -7.431 16.795 1.00 82.00 107 ASN A O 1
ATOM 809 N N . GLY A 1 108 ? 5.546 -6.587 17.656 1.00 81.69 108 GLY A N 1
ATOM 810 C CA . GLY A 1 108 ? 6.183 -5.423 18.290 1.00 81.69 108 GLY A CA 1
ATOM 811 C C . GLY A 1 108 ? 6.392 -4.215 17.367 1.00 81.69 108 GLY A C 1
ATOM 812 O O . GLY A 1 108 ? 6.702 -3.133 17.861 1.00 81.69 108 GLY A O 1
ATOM 813 N N . ILE A 1 109 ? 6.149 -4.362 16.064 1.00 85.19 109 ILE A N 1
ATOM 814 C CA . ILE A 1 109 ? 6.132 -3.274 15.083 1.00 85.19 109 ILE A CA 1
ATOM 815 C C . ILE A 1 109 ? 4.725 -2.680 15.033 1.00 85.19 109 ILE A C 1
ATOM 817 O O . ILE A 1 109 ? 3.731 -3.400 14.990 1.00 85.19 109 ILE A O 1
ATOM 821 N N . THR A 1 110 ? 4.620 -1.357 15.037 1.00 89.12 110 THR A N 1
ATOM 822 C CA . THR A 1 110 ? 3.335 -0.673 14.872 1.00 89.12 110 THR A CA 1
ATOM 823 C C . THR A 1 110 ? 3.040 -0.497 13.385 1.00 89.12 110 THR A C 1
ATOM 825 O O . THR A 1 110 ? 3.781 0.199 12.696 1.00 89.12 110 THR A O 1
ATOM 828 N N . ILE A 1 111 ? 1.947 -1.089 12.904 1.00 91.25 111 ILE A N 1
ATOM 829 C CA . ILE A 1 111 ? 1.464 -0.969 11.521 1.00 91.25 111 ILE A CA 1
ATOM 830 C C . ILE A 1 111 ? 0.089 -0.297 11.492 1.00 91.25 111 ILE A C 1
ATOM 832 O O . ILE A 1 111 ? -0.637 -0.316 12.484 1.00 91.25 111 ILE A O 1
ATOM 836 N N . GLN A 1 112 ? -0.298 0.283 10.362 1.00 95.25 112 GLN A N 1
ATOM 837 C CA . GLN A 1 112 ? -1.641 0.839 10.189 1.00 95.25 112 GLN A CA 1
ATOM 838 C C . GLN A 1 112 ? -2.687 -0.275 10.055 1.00 95.25 112 GLN A C 1
ATOM 840 O O . GLN A 1 112 ? -2.429 -1.322 9.459 1.00 95.25 112 GLN A O 1
ATOM 845 N N . LEU A 1 113 ? -3.871 -0.064 10.628 1.00 95.62 113 LEU A N 1
ATOM 846 C CA . LEU A 1 113 ? -5.025 -0.920 10.387 1.00 95.62 113 LEU A CA 1
ATOM 847 C C . LEU A 1 113 ? -5.625 -0.559 9.027 1.00 95.62 113 LEU A C 1
ATOM 849 O O . LEU A 1 113 ? -6.179 0.528 8.860 1.00 95.62 113 LEU A O 1
ATOM 853 N N . LEU A 1 114 ? -5.519 -1.482 8.076 1.00 96.94 114 LEU A N 1
ATOM 854 C CA . LEU A 1 114 ? -6.052 -1.330 6.729 1.00 96.94 114 LEU A CA 1
ATOM 855 C C . LEU A 1 114 ? -7.149 -2.351 6.470 1.00 96.94 114 LEU A C 1
ATOM 857 O O . LEU A 1 114 ? -7.063 -3.494 6.917 1.00 96.94 114 LEU A O 1
ATOM 861 N N . GLY A 1 115 ? -8.140 -1.950 5.689 1.00 97.19 115 GLY A N 1
ATOM 862 C CA . GLY A 1 115 ? -9.150 -2.829 5.118 1.00 97.19 115 GLY A CA 1
ATOM 863 C C . GLY A 1 115 ? -9.227 -2.639 3.611 1.00 97.19 115 GLY A C 1
ATOM 864 O O . GLY A 1 115 ? -8.559 -1.783 3.039 1.00 97.19 115 GLY A O 1
ATOM 865 N N . LYS A 1 116 ? -10.053 -3.441 2.941 1.00 96.44 116 LYS A N 1
ATOM 866 C CA . LYS A 1 116 ? -10.251 -3.304 1.488 1.00 96.44 116 LYS A CA 1
ATOM 867 C C . LYS A 1 116 ? -11.224 -2.187 1.136 1.00 96.44 116 LYS A C 1
ATOM 869 O O . LYS A 1 116 ? -11.020 -1.463 0.170 1.00 96.44 116 LYS A O 1
ATOM 874 N N . ARG A 1 117 ? -12.317 -2.106 1.893 1.00 97.62 117 ARG A N 1
ATOM 875 C CA . ARG A 1 117 ? -13.384 -1.119 1.732 1.00 97.62 117 ARG A CA 1
ATOM 876 C C . ARG A 1 117 ? -13.987 -0.779 3.083 1.00 97.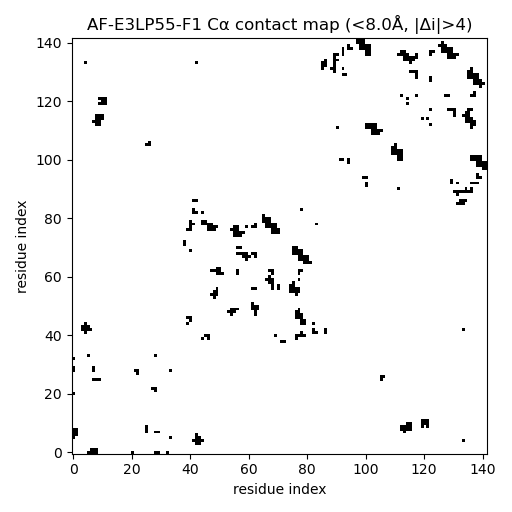62 117 ARG A C 1
ATOM 878 O O . ARG A 1 117 ? -14.088 -1.656 3.943 1.00 97.62 117 ARG A O 1
ATOM 885 N N . CYS A 1 118 ? -14.492 0.437 3.238 1.00 97.75 118 CYS A N 1
ATOM 886 C CA . CYS A 1 118 ? -15.228 0.835 4.438 1.00 97.75 118 CYS A CA 1
ATOM 887 C C . CYS A 1 118 ? -16.494 0.007 4.669 1.00 97.75 118 CYS A C 1
ATOM 889 O O . CYS A 1 118 ? -16.866 -0.256 5.810 1.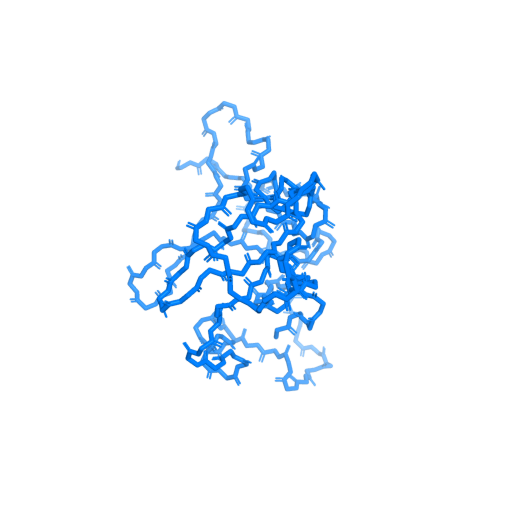00 97.75 118 CYS A O 1
ATOM 891 N N . THR A 1 119 ? -17.101 -0.504 3.597 1.00 96.56 119 THR A N 1
ATOM 892 C CA . THR A 1 119 ? -18.262 -1.404 3.662 1.00 96.56 119 THR A CA 1
ATOM 893 C C . THR A 1 119 ? -17.972 -2.741 4.349 1.00 96.56 119 THR A C 1
ATOM 895 O O . THR A 1 119 ? -18.909 -3.447 4.714 1.00 96.56 119 THR A O 1
ATOM 898 N N . HIS A 1 120 ? -16.700 -3.094 4.569 1.00 95.12 120 HIS A N 1
ATOM 899 C CA . HIS A 1 120 ? -16.313 -4.273 5.346 1.00 95.12 120 HIS A CA 1
ATOM 900 C C . HIS A 1 120 ? -16.338 -4.038 6.866 1.00 95.12 120 HIS A C 1
ATOM 902 O O . HIS A 1 120 ? -16.056 -4.969 7.617 1.00 95.12 120 HIS A O 1
ATOM 908 N N . ASN A 1 121 ? -16.683 -2.828 7.328 1.00 95.31 121 ASN A N 1
ATOM 909 C CA . ASN A 1 121 ? -16.938 -2.489 8.735 1.00 95.31 121 ASN A CA 1
ATOM 910 C C . ASN A 1 121 ? -15.798 -2.855 9.705 1.00 95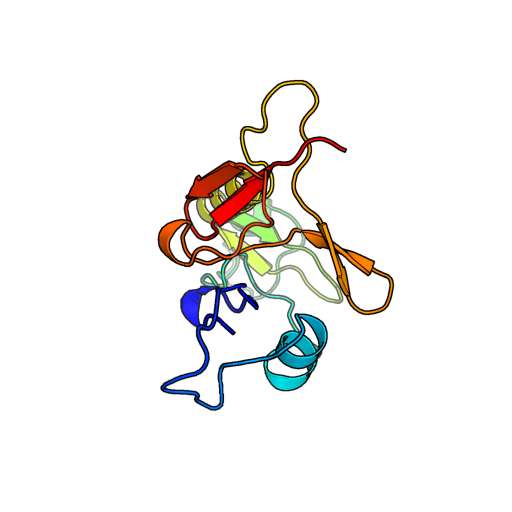.31 121 ASN A C 1
ATOM 912 O O . ASN A 1 121 ? -16.050 -3.250 10.838 1.00 95.31 121 ASN A O 1
ATOM 916 N N . PHE A 1 122 ? -14.546 -2.749 9.260 1.00 96.00 122 PHE A N 1
ATOM 917 C CA . PHE A 1 122 ? -13.368 -3.182 10.022 1.00 96.00 122 PHE A CA 1
ATOM 918 C C . PHE A 1 122 ? -12.818 -2.122 10.988 1.00 96.00 122 PHE A C 1
ATOM 920 O O . PHE A 1 122 ? -11.973 -2.440 11.824 1.00 96.00 122 PHE A O 1
ATOM 927 N N . CYS A 1 123 ? -13.249 -0.864 10.862 1.00 96.88 123 CYS A N 1
ATOM 928 C CA . CYS A 1 123 ? -12.784 0.199 11.744 1.00 96.88 123 CYS A CA 1
ATOM 929 C C . CYS A 1 123 ? -13.336 0.031 13.167 1.00 96.88 123 CYS A C 1
ATOM 931 O O . CYS A 1 123 ? -14.503 -0.340 13.322 1.00 96.88 123 CYS A O 1
ATOM 933 N N . PRO A 1 124 ? -12.540 0.340 14.207 1.00 95.38 124 PRO A N 1
ATOM 934 C CA . PRO A 1 124 ? -13.010 0.310 15.586 1.00 95.38 124 PRO A CA 1
ATOM 935 C C . PRO A 1 124 ? -14.197 1.249 15.828 1.00 95.38 124 PRO A C 1
ATOM 937 O O . PRO A 1 124 ? -14.402 2.239 15.121 1.00 95.38 124 PRO A O 1
ATOM 940 N N . LEU A 1 125 ? -14.970 0.957 16.875 1.00 92.81 125 LEU A N 1
ATOM 941 C CA . LEU A 1 125 ? -16.095 1.796 17.277 1.00 92.81 125 LEU A CA 1
ATOM 942 C C . LEU A 1 125 ? -15.620 3.226 17.587 1.00 92.81 125 LEU A C 1
ATOM 944 O O . LEU A 1 125 ? -14.648 3.417 18.311 1.00 92.81 125 LEU A O 1
ATOM 948 N N . GLY A 1 126 ? -16.322 4.226 17.049 1.00 92.06 126 GLY A N 1
ATOM 949 C CA . GLY A 1 126 ? -15.968 5.641 17.214 1.00 92.06 126 GLY A CA 1
ATOM 950 C C . GLY A 1 126 ? -14.900 6.154 16.239 1.00 92.06 126 GLY A C 1
ATOM 951 O O . GLY A 1 126 ? -14.599 7.344 16.257 1.00 92.06 126 GLY A O 1
ATOM 952 N N . SER A 1 127 ? -14.356 5.296 15.370 1.00 96.44 127 SER A N 1
ATOM 953 C CA . SER A 1 127 ? -13.466 5.702 14.279 1.00 96.44 127 SER A CA 1
ATOM 954 C C . SER A 1 127 ? -14.246 6.046 13.003 1.00 96.44 127 SER A C 1
ATOM 956 O O . SER A 1 127 ? -15.282 5.450 12.711 1.00 96.44 127 SER A O 1
ATOM 958 N N . ASN A 1 128 ? -13.708 6.965 12.202 1.00 97.00 128 ASN A N 1
ATOM 959 C CA . ASN A 1 128 ? -14.171 7.239 10.840 1.00 97.00 128 ASN A CA 1
ATOM 960 C C . ASN A 1 128 ? -13.411 6.362 9.844 1.00 97.00 128 ASN A C 1
ATOM 962 O O . ASN A 1 128 ? -12.226 6.103 10.045 1.00 97.00 128 ASN A O 1
ATOM 966 N N . CYS A 1 129 ? -14.063 5.950 8.759 1.00 98.06 129 CYS A N 1
ATOM 967 C CA . CYS A 1 129 ? -13.431 5.186 7.685 1.00 98.06 129 CYS A CA 1
ATOM 968 C C . CYS A 1 129 ? -13.357 5.998 6.390 1.00 98.06 129 CYS A C 1
ATOM 970 O O . CYS A 1 129 ? -14.306 6.708 6.056 1.00 98.06 129 CYS A O 1
ATOM 972 N N . TYR A 1 130 ? -12.263 5.835 5.647 1.00 98.12 130 TYR A N 1
ATOM 973 C CA . TYR A 1 130 ? -12.038 6.447 4.341 1.00 98.12 130 TYR A CA 1
ATOM 974 C C . TYR A 1 130 ? -11.629 5.382 3.323 1.00 98.12 130 TYR A C 1
ATOM 976 O O . TYR A 1 130 ? -10.638 4.683 3.533 1.00 98.12 130 TYR A O 1
ATOM 984 N N . ASP A 1 131 ? -12.386 5.261 2.230 1.00 98.31 131 ASP A N 1
ATOM 985 C CA . ASP A 1 131 ? -12.008 4.437 1.080 1.00 98.31 131 ASP A CA 1
ATOM 986 C C . ASP A 1 131 ? -10.913 5.148 0.275 1.00 98.31 131 ASP A C 1
ATOM 988 O O . ASP A 1 131 ? -11.093 6.295 -0.139 1.00 98.31 131 ASP A O 1
ATOM 992 N N . GLY A 1 132 ? -9.798 4.458 0.041 1.00 97.12 132 GLY A N 1
ATOM 993 C CA . GLY A 1 132 ? -8.720 4.895 -0.841 1.00 97.12 132 GLY A CA 1
ATOM 994 C C . GLY A 1 132 ? -8.748 4.206 -2.209 1.00 97.12 132 GLY A C 1
ATOM 995 O O . GLY A 1 132 ? -9.774 3.689 -2.668 1.00 97.12 132 GLY A O 1
ATOM 996 N N . ASN A 1 133 ? -7.594 4.204 -2.869 1.00 97.62 133 ASN A N 1
ATOM 997 C CA . ASN A 1 133 ? -7.368 3.614 -4.186 1.00 97.62 133 ASN A CA 1
ATOM 998 C C . ASN A 1 133 ? -7.296 2.080 -4.118 1.00 97.62 133 ASN A C 1
ATOM 1000 O O . ASN A 1 133 ? -7.962 1.381 -4.884 1.00 97.62 133 ASN A O 1
ATOM 1004 N N . PHE A 1 134 ? -6.497 1.578 -3.183 1.00 97.69 134 PHE A N 1
ATOM 1005 C CA . PHE A 1 134 ? -6.208 0.178 -2.892 1.00 97.69 134 PHE A CA 1
ATOM 1006 C C . PHE A 1 134 ? -6.686 -0.210 -1.493 1.00 97.69 134 PHE A C 1
ATOM 1008 O O . PHE A 1 134 ? -7.216 -1.309 -1.311 1.00 97.69 134 PHE A O 1
ATOM 1015 N N . PHE A 1 135 ? -6.531 0.690 -0.519 1.00 98.19 135 PHE A N 1
ATOM 1016 C CA . PHE A 1 135 ? -6.836 0.425 0.884 1.00 98.19 135 PHE A CA 1
ATOM 1017 C C . PHE A 1 135 ? -7.847 1.411 1.450 1.00 98.19 135 PHE A C 1
ATOM 1019 O O . PHE A 1 135 ? -7.839 2.599 1.143 1.00 98.19 135 PHE A O 1
ATOM 1026 N N . ALA A 1 136 ? -8.702 0.906 2.329 1.00 98.19 136 ALA A N 1
ATOM 1027 C CA . ALA A 1 136 ? -9.479 1.717 3.240 1.00 98.19 136 ALA A CA 1
ATOM 1028 C C . ALA A 1 136 ? -8.723 1.872 4.564 1.00 98.19 136 ALA A C 1
ATOM 1030 O O . ALA A 1 136 ? -8.127 0.916 5.069 1.00 98.19 136 ALA A O 1
ATOM 1031 N N . SER A 1 137 ? -8.811 3.063 5.144 1.00 98.00 137 SER A N 1
ATOM 1032 C CA . SER A 1 137 ? -8.095 3.453 6.357 1.00 98.00 137 SER A CA 1
ATOM 1033 C C . SER A 1 137 ? -9.048 4.036 7.393 1.00 98.00 137 SER A C 1
ATOM 1035 O O . SER A 1 137 ? -10.044 4.676 7.053 1.00 98.00 137 SER A O 1
ATOM 1037 N N . CYS A 1 138 ? -8.722 3.845 8.670 1.00 98.12 138 CYS A N 1
ATOM 1038 C CA . CYS A 1 138 ? -9.509 4.373 9.781 1.00 98.12 138 CYS A CA 1
ATOM 1039 C C . CYS A 1 138 ? -8.800 5.556 10.440 1.00 98.12 138 CYS A C 1
ATOM 1041 O O . CYS A 1 138 ? -7.591 5.493 10.662 1.00 98.12 138 CYS A O 1
ATOM 1043 N N . CYS A 1 139 ? -9.553 6.580 10.828 1.00 98.06 139 CYS A N 1
ATOM 1044 C CA . CYS A 1 139 ? -9.082 7.680 11.666 1.00 98.06 139 CYS A CA 1
ATOM 1045 C C . CYS A 1 139 ? -9.821 7.672 13.004 1.00 98.06 139 CYS A C 1
ATOM 1047 O O . CYS A 1 139 ? -11.048 7.555 13.033 1.00 98.06 139 CYS A O 1
ATOM 1049 N N . SER A 1 140 ? -9.089 7.834 14.102 1.00 96.44 140 SER A N 1
ATOM 1050 C CA . SER A 1 140 ? -9.647 7.953 15.451 1.00 96.44 140 SER A CA 1
ATOM 1051 C C . SER A 1 140 ? -8.962 9.085 16.200 1.00 96.44 140 SER A C 1
ATOM 1053 O O . SER A 1 140 ? -7.814 9.417 15.913 1.00 96.44 140 SER A O 1
ATOM 1055 N N . SER A 1 141 ? -9.668 9.672 17.160 1.00 91.56 141 SER A N 1
ATOM 1056 C CA . SER A 1 141 ? -9.016 10.459 18.206 1.00 91.56 141 SER A CA 1
ATOM 1057 C C . SER A 1 141 ? -8.180 9.530 19.087 1.00 91.56 141 SER A C 1
ATOM 1059 O O . SER A 1 141 ? -8.577 8.377 19.293 1.00 91.56 141 SER A O 1
ATOM 1061 N N . ASP A 1 142 ? -7.029 10.032 19.534 1.00 66.94 142 ASP A N 1
ATOM 1062 C CA . ASP A 1 142 ? -6.166 9.363 20.515 1.00 66.94 142 ASP A CA 1
ATOM 1063 C C . ASP A 1 142 ? -6.827 9.296 21.904 1.00 66.94 142 ASP A C 1
ATOM 1065 O O . ASP A 1 142 ? -7.568 10.246 22.263 1.00 66.94 142 ASP A O 1
#

InterPro domains:
  IPR002223 Pancreatic trypsin inhibitor Kunitz domain [PF00014] (5-33)
  IPR002223 Pancreatic trypsin inhibitor Kunitz domain [PS50279] (1-33)
  IPR020901 Proteinase inhibitor I2, Kunitz, conserved site [PS00280] (11-29)
  IPR036880 Pancreatic trypsin inhibitor Kunitz domain superfamily [G3DSA:4.10.410.10] (1-46)
  IPR036880 Pancreatic trypsin inhibitor Kunitz domain superfamily [SSF57362] (3-37)
  IPR052861 BPTI/Kunitz domain-containing protein [PTHR47248] (1-139)

Sequence (142 aa):
MDVPTETCLAFNFTGCGDNWNNFETSQACYEQCLPVDHHKCPAASTIYKTITGKTACTDDCDCGTGRYCDIGQGHGHCCEQEIKDKVDSDYNPPCAPGQSSVKQKLNGITIQLLGKRCTHNFCPLGSNCYDGNFFASCCSSD

Solvent-accessible surface area (backbone atoms only — not comparable to full-atom values): 8336 Å² total; per-residue (Å²): 90,42,74,75,44,70,39,70,54,48,58,58,80,92,85,74,87,83,57,94,82,66,61,100,41,68,52,60,30,43,72,74,70,50,74,94,82,72,94,63,32,65,56,61,40,71,73,39,51,22,77,86,69,39,72,58,26,92,42,42,81,35,29,39,90,71,28,31,40,53,72,58,99,84,62,12,32,18,21,52,40,68,54,43,53,42,52,54,46,24,76,55,59,94,48,56,94,78,35,42,74,39,66,44,75,46,97,86,42,80,40,74,50,38,18,66,42,53,91,39,59,53,57,59,90,89,40,49,69,43,72,46,81,74,30,8,28,26,24,27,67,127

Secondary structure (DSSP, 8-state):
-BTTTTB--B----SSS--SS--SSHHHHHHHH--S-----GGGPPPBPPTTS-S-BSSGGGT-TTEEEEE-SS-EEEEEHHHHHHHHHHHS--PPTTEEE-EEEETTEEEE-EES-GGG--SPTT-EEEE-SS-EEEEEE-

Nearest PDB structures (foldseek):
  3thz-assembly1_B  TM=3.146E-01  e=2.314E+00  Homo sapiens
  3thw-assembly1_B  TM=3.351E-01  e=2.314E+00  Homo sapiens
  8om5-assembly1_B  TM=3.109E-01  e=2.176E+00  Homo sapiens
  8r7e-assembly2_F  TM=3.311E-01  e=2.618E+00  Homo sapiens
  3thx-assembly1_B  TM=3.350E-01  e=3.352E+00  Homo sapiens
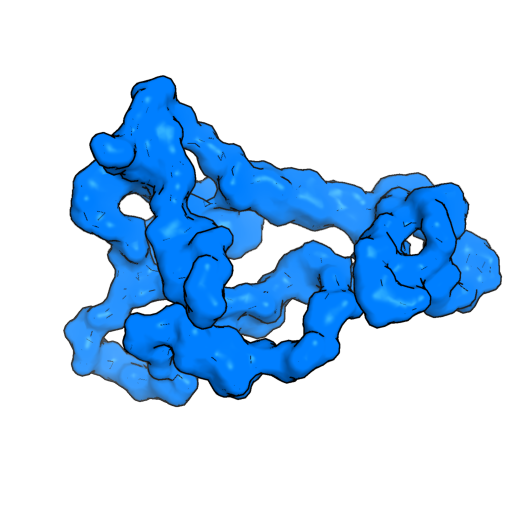
Radius of gyration: 17.01 Å; Cα contacts (8 Å, |Δi|>4): 268; chains: 1; bounding box: 41×38×41 Å

Foldseek 3Di:
DPPQFLALAFFDDPPPDDDPSDDPDSQVNCVVRPDPDPLAAGSNDDFDFFPVRHQFDPFQNRQDPQWTWSDDDPTTTTYGPVSVVQNVDQQVDPADVQKDWDWDDHPNDIDGRWHQDVVRVREDPQWDWDHTDGTIITIHHD

pLDDT: mean 91.96, std 7.4, range [63.25, 98.31]

Organism: Caenorhabditis remanei (NCBI:txid31234)

Mean predicted aligned error: 4.62 Å